Protein AF-A0A438EY78-F1 (afdb_monomer_lite)

Organism: Vitis vinifera (NCBI:txid29760)

Radius of gyration: 18.6 Å; chains: 1; bounding box: 48×37×41 Å

pLDDT: mean 87.92, std 13.99, range [26.34, 98.25]

InterPro domains:
  IPR006076 FAD dependent oxidoreductase [PF01266] (43-116)
  IPR028348 FAD dependent protein [PTHR42842] (5-127)
  IPR036188 FAD/NAD(P)-binding domain superfamily [G3DSA:3.50.50.60] (1-130)
  IPR036188 FAD/NAD(P)-binding domain superfamily [SSF51905] (9-124)

Foldseek 3Di:
DPPPVQDPVNVLVVVVLLVVLPADPVQNVDPDDDRDPVRVVSSVVSVVVVCVVVVDDDDPQKDFQAFDADPNDGFWTWIARNVDPDPPRIDTDGDPDDDDPPDDVPVSVVVRCVVVVHDDDDDDDDDDDD

Secondary structure (DSSP, 8-state):
-------HHHHHHHHHHHHHTT--GGGGT-SS----HHHHHHHHHHHHHHHHHTT----TTEEEEEEEEETTEEEEEEEEETT---TT-EEEEE-S-------TT-HHHHHHHHHTT-------------

Structure (mmCIF, N/CA/C/O backbone):
data_AF-A0A438EY78-F1
#
_entry.id   AF-A0A438EY78-F1
#
loop_
_atom_site.group_PDB
_atom_site.id
_atom_site.type_symbol
_atom_site.label_atom_id
_atom_site.label_alt_id
_atom_site.label_comp_id
_atom_site.label_asym_id
_atom_site.label_entity_id
_atom_site.label_seq_id
_atom_site.pdbx_PDB_ins_code
_atom_site.Cartn_x
_atom_site.Cartn_y
_atom_site.Cartn_z
_atom_site.occupancy
_atom_site.B_iso_or_equiv
_atom_site.auth_seq_id
_atom_site.auth_comp_id
_atom_site.auth_asym_id
_atom_site.auth_atom_id
_atom_site.pdbx_PDB_model_num
ATOM 1 N N . MET A 1 1 ? 5.862 -15.067 6.988 1.00 38.94 1 MET A N 1
ATOM 2 C CA . MET A 1 1 ? 5.686 -15.019 5.512 1.00 38.94 1 MET A CA 1
ATOM 3 C C . MET A 1 1 ? 4.663 -16.055 5.047 1.00 38.94 1 MET A C 1
ATOM 5 O O . MET A 1 1 ? 5.028 -17.219 4.945 1.00 38.94 1 MET A O 1
ATOM 9 N N . LEU A 1 2 ? 3.398 -15.703 4.783 1.00 26.34 2 LEU A N 1
ATOM 10 C CA . LEU A 1 2 ? 2.525 -16.578 3.982 1.00 26.34 2 LEU A CA 1
ATOM 11 C C . LEU A 1 2 ? 3.249 -16.831 2.652 1.00 26.34 2 LEU A C 1
ATOM 13 O O . LEU A 1 2 ? 3.327 -15.945 1.808 1.00 26.34 2 LEU A O 1
ATOM 17 N N . GLN A 1 3 ? 3.858 -18.007 2.492 1.00 31.95 3 GLN A N 1
ATOM 18 C CA . GLN A 1 3 ? 4.271 -18.442 1.170 1.00 31.95 3 GLN A CA 1
ATOM 19 C C . GLN A 1 3 ? 3.007 -18.991 0.546 1.00 31.95 3 GLN A C 1
ATOM 21 O O . GLN A 1 3 ? 2.672 -20.162 0.698 1.00 31.95 3 GLN A O 1
ATOM 26 N N . VAL A 1 4 ? 2.281 -18.108 -0.130 1.00 40.78 4 VAL A N 1
ATOM 27 C CA . VAL A 1 4 ? 1.471 -18.558 -1.249 1.00 40.78 4 VAL A CA 1
ATOM 28 C C . VAL A 1 4 ? 2.474 -19.231 -2.181 1.00 40.78 4 VAL A C 1
ATOM 30 O O . VAL A 1 4 ? 3.362 -18.557 -2.702 1.00 40.78 4 VAL A O 1
ATOM 33 N N . GLN A 1 5 ? 2.403 -20.556 -2.334 1.00 41.88 5 GLN A N 1
ATOM 34 C CA . GLN A 1 5 ? 3.057 -21.211 -3.461 1.00 41.88 5 GLN A CA 1
ATOM 35 C C . GLN A 1 5 ? 2.410 -20.621 -4.715 1.00 41.88 5 GLN A C 1
ATOM 37 O O . GLN A 1 5 ? 1.314 -21.009 -5.124 1.00 41.88 5 GLN A O 1
ATOM 42 N N . THR A 1 6 ? 3.021 -19.578 -5.266 1.00 51.06 6 THR A N 1
ATOM 43 C CA . THR A 1 6 ? 2.529 -18.933 -6.471 1.00 51.06 6 THR A CA 1
ATOM 44 C C . THR A 1 6 ? 2.738 -19.915 -7.606 1.00 51.06 6 THR A C 1
ATOM 46 O O . THR A 1 6 ? 3.867 -20.248 -7.959 1.00 51.06 6 THR A O 1
ATOM 49 N N . GLN A 1 7 ? 1.633 -20.415 -8.158 1.00 61.66 7 GLN A N 1
ATOM 50 C CA . GLN A 1 7 ? 1.673 -21.260 -9.345 1.00 61.66 7 GLN A CA 1
ATOM 51 C C . GLN A 1 7 ? 2.470 -20.550 -10.450 1.00 61.66 7 GLN A C 1
ATOM 53 O O . GLN A 1 7 ? 2.353 -19.333 -10.612 1.00 61.66 7 GLN A O 1
ATOM 58 N N . ALA A 1 8 ? 3.284 -21.296 -11.201 1.00 64.31 8 ALA A N 1
ATOM 59 C CA . ALA A 1 8 ? 4.244 -20.732 -12.155 1.00 64.31 8 ALA A CA 1
ATOM 60 C C . ALA A 1 8 ? 3.605 -19.770 -13.178 1.00 64.31 8 ALA A C 1
ATOM 62 O O . ALA A 1 8 ? 4.208 -18.758 -13.529 1.00 64.31 8 ALA A O 1
ATOM 63 N N . TRP A 1 9 ? 2.357 -20.022 -13.584 1.00 64.88 9 TRP A N 1
ATOM 64 C CA . TRP A 1 9 ? 1.620 -19.136 -14.488 1.00 64.88 9 TRP A CA 1
ATOM 65 C C . TRP A 1 9 ? 1.301 -17.774 -13.860 1.00 64.88 9 TRP A C 1
ATOM 67 O O . TRP A 1 9 ? 1.427 -16.757 -14.531 1.00 64.88 9 TRP A O 1
ATOM 77 N N . LYS A 1 10 ? 0.994 -17.713 -12.555 1.00 77.25 10 LYS A N 1
ATOM 78 C CA . LYS A 1 10 ? 0.771 -16.440 -11.847 1.00 77.25 10 LYS A CA 1
ATOM 79 C C . LYS A 1 10 ? 2.033 -15.584 -11.859 1.00 77.25 10 LYS A C 1
ATOM 81 O O . LYS A 1 10 ? 1.955 -14.374 -12.028 1.00 77.25 10 LYS A O 1
ATOM 86 N N . LYS A 1 11 ? 3.203 -16.214 -11.712 1.00 80.81 11 LYS A N 1
ATOM 87 C CA . LYS A 1 11 ? 4.495 -15.522 -11.795 1.00 80.81 11 LYS A CA 1
ATOM 88 C C . LYS A 1 11 ? 4.732 -14.963 -13.201 1.00 80.81 11 LYS A C 1
ATOM 90 O O . LYS A 1 11 ? 5.140 -13.815 -13.327 1.00 80.81 11 LYS A O 1
ATOM 95 N N . TYR A 1 12 ? 4.454 -15.753 -14.236 1.00 87.19 12 TYR A N 1
ATOM 96 C CA . TYR A 1 12 ? 4.625 -15.321 -15.621 1.00 87.19 12 TYR A CA 1
ATOM 97 C C . TYR A 1 12 ? 3.709 -14.146 -15.989 1.00 87.19 12 TYR A C 1
ATOM 99 O O . TYR A 1 12 ? 4.177 -13.176 -16.582 1.00 87.19 12 TYR A O 1
ATOM 107 N N . GLU A 1 13 ? 2.444 -14.178 -15.562 1.00 89.94 13 GLU A N 1
ATOM 108 C CA . GLU A 1 13 ? 1.514 -13.064 -15.781 1.00 89.94 13 GLU A CA 1
ATOM 109 C C . GLU A 1 13 ? 1.980 -11.784 -15.080 1.00 89.94 13 GLU A C 1
ATOM 111 O O . GLU A 1 13 ? 2.020 -10.731 -15.710 1.00 89.94 13 GLU A O 1
ATOM 116 N N . VAL A 1 14 ? 2.462 -11.874 -13.834 1.00 91.44 14 VAL A N 1
ATOM 117 C CA . VAL A 1 14 ? 3.067 -10.720 -13.143 1.00 91.44 14 VAL A CA 1
ATOM 118 C C . VAL A 1 14 ? 4.243 -10.156 -13.941 1.00 91.44 14 VAL A C 1
ATOM 120 O O . VAL A 1 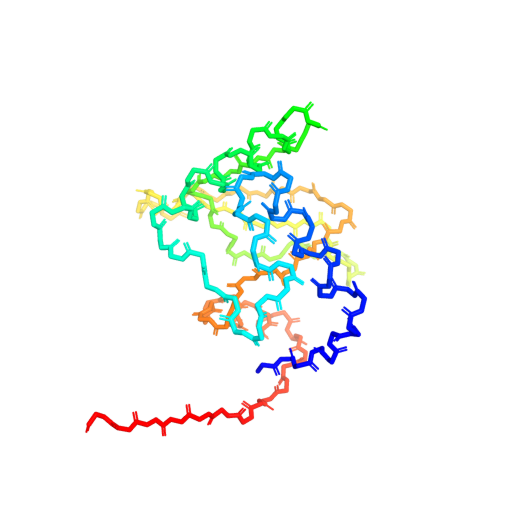14 ? 4.348 -8.945 -14.116 1.00 91.44 14 VAL A O 1
ATOM 123 N N . MET A 1 15 ? 5.123 -11.014 -14.460 1.00 91.62 15 MET A N 1
ATOM 124 C CA . MET A 1 15 ? 6.290 -10.571 -15.226 1.00 91.62 15 MET A CA 1
ATOM 125 C C . MET A 1 15 ? 5.893 -9.909 -16.549 1.00 91.62 15 MET A C 1
ATOM 127 O O . MET A 1 15 ? 6.467 -8.881 -16.900 1.00 91.62 15 MET A O 1
ATOM 131 N N . LYS A 1 16 ? 4.870 -10.422 -17.243 1.00 94.19 16 LYS A N 1
ATOM 132 C CA . LYS A 1 16 ? 4.284 -9.754 -18.413 1.00 94.19 16 LYS A CA 1
ATOM 133 C C . LYS A 1 16 ? 3.718 -8.384 -18.068 1.00 94.19 16 LYS A C 1
ATOM 135 O O . LYS A 1 16 ? 3.949 -7.436 -18.813 1.00 94.19 16 LYS A O 1
ATOM 140 N N . THR A 1 17 ? 3.014 -8.259 -16.942 1.00 94.44 17 THR A N 1
ATOM 141 C CA . THR A 1 17 ? 2.507 -6.960 -16.487 1.00 94.44 17 THR A CA 1
ATOM 142 C C . THR A 1 17 ? 3.661 -5.991 -16.230 1.00 94.44 17 THR A C 1
ATOM 144 O O . THR A 1 17 ? 3.609 -4.851 -16.676 1.00 94.44 17 THR A O 1
ATOM 147 N N . LEU A 1 18 ? 4.747 -6.435 -15.588 1.00 94.44 18 LEU A N 1
ATOM 148 C CA . LEU A 1 18 ? 5.931 -5.592 -15.395 1.00 94.44 18 LEU A CA 1
ATOM 149 C C . LEU A 1 18 ? 6.524 -5.125 -16.735 1.00 94.44 18 LEU A C 1
ATOM 151 O O . LEU A 1 18 ? 6.848 -3.947 -16.869 1.00 94.44 18 LEU A O 1
ATOM 155 N N . VAL A 1 19 ? 6.630 -6.012 -17.732 1.00 94.69 19 VAL A N 1
ATOM 156 C CA . VAL A 1 19 ? 7.101 -5.651 -19.084 1.00 94.69 19 VAL A CA 1
ATOM 157 C C . VAL A 1 19 ? 6.180 -4.623 -19.733 1.00 94.69 19 VAL A C 1
ATOM 159 O O . VAL A 1 19 ? 6.661 -3.604 -20.221 1.00 94.69 19 VAL A O 1
ATOM 162 N N . HIS A 1 20 ? 4.863 -4.830 -19.660 1.00 95.31 20 HIS A N 1
ATOM 163 C CA . HIS A 1 20 ? 3.868 -3.898 -20.195 1.00 95.31 20 HIS A CA 1
ATOM 164 C C . HIS A 1 20 ? 4.042 -2.466 -19.657 1.00 95.31 20 HIS A C 1
ATOM 166 O O . HIS A 1 20 ? 3.846 -1.507 -20.397 1.00 95.31 20 HIS A O 1
ATOM 172 N N . PHE A 1 21 ? 4.471 -2.312 -18.400 1.00 95.88 21 PHE A N 1
ATOM 173 C CA . PHE A 1 21 ? 4.703 -1.005 -17.774 1.00 95.88 21 PHE A CA 1
ATOM 174 C C . PHE A 1 21 ? 6.157 -0.506 -17.828 1.00 95.88 21 PHE A C 1
ATOM 176 O O . PHE A 1 21 ? 6.463 0.533 -17.234 1.00 95.88 21 PHE A O 1
ATOM 183 N N . GLY A 1 22 ? 7.045 -1.184 -18.562 1.00 91.56 22 GLY A N 1
ATOM 184 C CA . GLY A 1 22 ? 8.392 -0.688 -18.875 1.00 91.56 22 GLY A CA 1
ATOM 185 C C . GLY A 1 22 ? 9.558 -1.507 -18.318 1.00 91.56 22 GLY A C 1
ATOM 186 O O . GLY A 1 22 ? 10.694 -1.031 -18.343 1.00 91.56 22 GLY A O 1
ATOM 187 N N . ALA A 1 23 ? 9.324 -2.721 -17.812 1.00 94.06 23 ALA A N 1
ATOM 188 C CA . ALA A 1 23 ? 10.415 -3.657 -17.543 1.00 94.06 23 ALA A CA 1
ATOM 189 C C . ALA A 1 23 ? 10.982 -4.225 -18.862 1.00 94.06 23 ALA A C 1
ATOM 191 O O . ALA A 1 23 ? 10.248 -4.359 -19.840 1.00 94.06 23 ALA A O 1
ATOM 192 N N . PRO A 1 24 ? 12.276 -4.589 -18.916 1.00 92.31 24 PRO A N 1
ATOM 193 C CA . PRO A 1 24 ? 12.867 -5.190 -20.111 1.00 92.31 24 PRO A CA 1
ATOM 194 C C . PRO A 1 24 ? 12.271 -6.576 -20.383 1.00 92.31 24 PRO A C 1
ATO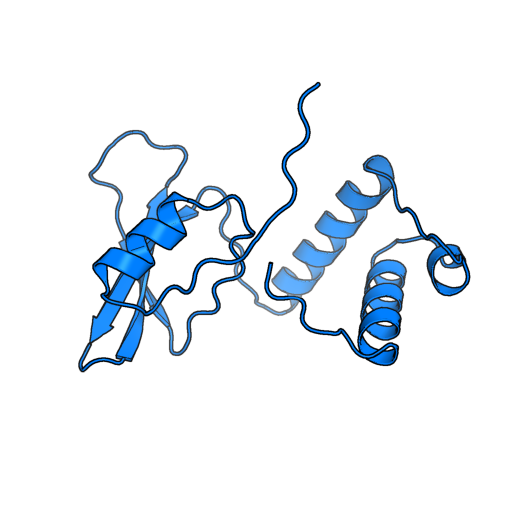M 196 O O . PRO A 1 24 ? 12.113 -7.367 -19.458 1.00 92.31 24 PRO A O 1
ATOM 199 N N . GLU A 1 25 ? 12.040 -6.924 -21.648 1.00 93.19 25 GLU A N 1
ATOM 200 C CA . GLU A 1 25 ? 11.520 -8.250 -22.025 1.00 93.19 25 GLU A CA 1
ATOM 201 C C . GLU A 1 25 ? 12.405 -9.414 -21.560 1.00 93.19 25 GLU A C 1
ATOM 203 O O . GLU A 1 25 ? 11.898 -10.507 -21.307 1.00 93.19 25 GLU A O 1
ATOM 208 N N . SER A 1 26 ? 13.711 -9.173 -21.373 1.00 91.69 26 SER A N 1
ATOM 209 C CA . SER A 1 26 ? 14.662 -10.185 -20.898 1.00 91.69 26 SER A CA 1
ATOM 210 C C . SER A 1 26 ? 14.235 -10.829 -19.578 1.00 91.69 26 SER A C 1
ATOM 212 O O . SER A 1 26 ? 14.525 -12.004 -19.355 1.00 91.69 26 SER A O 1
ATOM 214 N N . ILE A 1 27 ? 13.465 -10.121 -18.733 1.00 91.56 27 ILE A N 1
ATOM 215 C CA . ILE A 1 27 ? 13.012 -10.694 -17.463 1.00 91.56 27 ILE A CA 1
ATOM 216 C C . ILE A 1 27 ? 12.167 -11.949 -17.684 1.00 91.56 27 ILE A C 1
ATOM 218 O O . ILE A 1 27 ? 12.203 -12.821 -16.831 1.00 91.56 27 ILE A O 1
ATOM 222 N N . LEU A 1 28 ? 11.447 -12.074 -18.808 1.00 91.06 28 LEU A N 1
ATOM 223 C CA . LEU A 1 28 ? 10.557 -13.206 -19.103 1.00 91.06 28 LEU A CA 1
ATOM 224 C C . LEU A 1 28 ? 11.299 -14.530 -19.319 1.00 91.06 28 LEU A C 1
ATOM 226 O O . LEU A 1 28 ? 10.687 -15.588 -19.175 1.00 91.06 28 LEU A O 1
ATOM 230 N N . VAL A 1 29 ? 12.586 -14.472 -19.667 1.00 88.62 29 VAL A N 1
ATOM 231 C CA . VAL A 1 29 ? 13.412 -15.645 -19.994 1.00 88.62 29 VAL A CA 1
ATOM 232 C C . VAL A 1 29 ? 14.572 -15.849 -19.018 1.00 88.62 29 VAL A C 1
ATOM 234 O O . VAL A 1 29 ? 15.077 -16.965 -18.899 1.00 88.62 29 VAL A O 1
ATOM 237 N N . ASP A 1 30 ? 14.972 -14.809 -18.282 1.00 83.94 30 ASP A N 1
ATOM 238 C CA . ASP A 1 30 ? 16.054 -14.892 -17.304 1.00 83.94 30 ASP A CA 1
ATOM 239 C C . ASP A 1 30 ? 15.703 -15.838 -16.144 1.00 83.94 30 ASP A C 1
ATOM 241 O O . ASP A 1 30 ? 14.667 -15.715 -15.489 1.00 83.94 30 ASP A O 1
ATOM 245 N N . GLY A 1 31 ? 16.620 -16.752 -15.805 1.00 75.81 31 GLY A N 1
ATOM 246 C CA . GLY A 1 31 ? 16.447 -17.664 -14.664 1.00 75.81 31 GLY A CA 1
ATOM 247 C C . GLY A 1 31 ? 16.456 -16.959 -13.297 1.00 75.81 31 GLY A C 1
ATOM 248 O O . GLY A 1 31 ? 15.934 -17.492 -12.316 1.00 75.81 31 GLY A O 1
ATOM 249 N N . LYS A 1 32 ? 17.036 -15.752 -13.228 1.00 79.06 32 LYS A N 1
ATOM 250 C CA . LYS A 1 32 ? 17.092 -14.877 -12.043 1.00 79.06 32 LYS A CA 1
ATOM 251 C C . LYS A 1 32 ? 16.880 -13.413 -12.465 1.00 79.06 32 LYS A C 1
ATOM 253 O O . LYS A 1 32 ? 17.839 -12.638 -12.482 1.00 79.06 32 LYS A O 1
ATOM 258 N N . PRO A 1 33 ? 15.650 -13.035 -12.848 1.00 81.44 33 PRO A N 1
ATOM 259 C CA . PRO A 1 33 ? 15.380 -11.705 -13.370 1.00 81.44 33 PRO A CA 1
ATOM 260 C C . PRO A 1 33 ? 15.578 -10.658 -12.271 1.00 81.44 3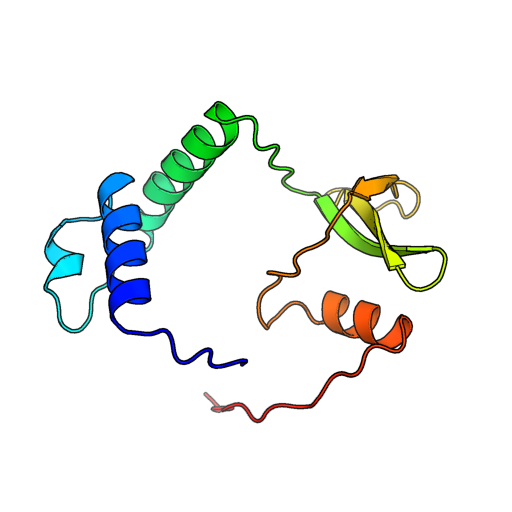3 PRO A C 1
ATOM 262 O O . PRO A 1 33 ? 15.129 -10.839 -11.137 1.00 81.44 33 PRO A O 1
ATOM 265 N N . HIS A 1 34 ? 16.230 -9.550 -12.613 1.00 85.38 34 HIS A N 1
ATOM 266 C CA . HIS A 1 34 ? 16.421 -8.407 -11.726 1.00 85.38 34 HIS A CA 1
ATOM 267 C C . HIS A 1 34 ? 16.099 -7.119 -12.487 1.00 85.38 34 HIS A C 1
ATOM 269 O O . HIS A 1 34 ? 16.521 -6.937 -13.625 1.00 85.38 34 HIS A O 1
ATOM 275 N N . LEU A 1 35 ? 15.319 -6.230 -11.867 1.00 85.00 35 LEU A N 1
ATOM 276 C CA . LEU A 1 35 ? 14.910 -4.976 -12.503 1.00 85.00 35 LEU A CA 1
ATOM 277 C C . LEU A 1 35 ? 15.886 -3.829 -12.200 1.00 85.00 35 LEU A C 1
ATOM 279 O O . LEU A 1 35 ? 16.152 -3.002 -13.068 1.00 85.00 35 LEU A O 1
ATOM 283 N N . GLY A 1 36 ? 16.430 -3.801 -10.978 1.00 84.12 36 GLY A N 1
ATOM 284 C CA . GLY A 1 36 ? 17.179 -2.660 -10.449 1.00 84.12 36 GLY A CA 1
ATOM 285 C C . GLY A 1 36 ? 16.269 -1.483 -10.070 1.00 84.12 36 GLY A C 1
ATOM 286 O O . GLY A 1 36 ? 15.181 -1.305 -10.623 1.00 84.12 36 GLY A O 1
ATOM 287 N N . THR A 1 37 ? 16.706 -0.672 -9.105 1.00 86.00 37 THR A N 1
ATOM 288 C CA . THR A 1 37 ? 15.922 0.460 -8.576 1.00 86.00 37 THR A CA 1
ATOM 289 C C . THR A 1 37 ? 15.622 1.510 -9.648 1.00 86.00 37 THR A C 1
ATOM 291 O O . THR A 1 37 ? 14.498 2.006 -9.720 1.00 86.00 37 THR A O 1
ATOM 294 N N . ASP A 1 38 ? 16.584 1.782 -10.533 1.00 88.69 38 ASP A N 1
ATOM 295 C CA . ASP A 1 38 ? 16.478 2.815 -11.573 1.00 88.69 38 ASP A CA 1
ATOM 296 C C . ASP A 1 38 ? 15.321 2.568 -12.543 1.00 88.69 38 ASP A C 1
ATOM 298 O O . ASP A 1 38 ? 14.683 3.509 -13.010 1.00 88.69 38 ASP A O 1
ATOM 302 N N . ARG A 1 39 ? 15.018 1.295 -12.821 1.00 88.19 39 ARG A N 1
ATOM 303 C CA . ARG A 1 39 ? 13.901 0.889 -13.685 1.00 88.19 39 ARG A CA 1
ATOM 304 C C . ARG A 1 39 ? 12.603 0.694 -12.911 1.00 88.19 39 ARG A C 1
ATOM 306 O O . ARG A 1 39 ? 11.527 0.890 -13.470 1.00 88.19 39 ARG A O 1
ATOM 313 N N . LEU A 1 40 ? 12.683 0.344 -11.628 1.00 92.06 40 LEU A N 1
ATOM 314 C CA . LEU A 1 40 ? 11.504 0.153 -10.787 1.00 92.06 40 LEU A CA 1
ATOM 315 C C . LEU A 1 40 ? 10.732 1.462 -10.580 1.00 92.06 40 LEU A C 1
ATOM 317 O O . LEU A 1 40 ? 9.510 1.474 -10.691 1.00 92.06 40 LEU A O 1
ATOM 321 N N . ILE A 1 41 ? 11.428 2.570 -10.321 1.00 94.00 41 ILE A N 1
ATOM 322 C CA . ILE A 1 41 ? 10.792 3.876 -10.083 1.00 94.00 41 ILE A CA 1
ATOM 323 C C . ILE A 1 41 ? 9.896 4.323 -11.258 1.00 94.00 41 ILE A C 1
ATOM 325 O O . ILE A 1 41 ? 8.719 4.604 -11.015 1.00 94.00 41 ILE A O 1
ATOM 329 N N . PRO A 1 42 ? 10.383 4.421 -12.513 1.00 94.31 42 PRO A N 1
ATOM 330 C CA . PRO A 1 42 ? 9.543 4.826 -13.640 1.00 94.31 42 PRO A CA 1
ATOM 331 C C . PRO A 1 42 ? 8.428 3.815 -13.928 1.00 94.31 42 PRO A C 1
ATOM 333 O O . PRO A 1 42 ? 7.299 4.228 -14.181 1.00 94.31 42 PRO A O 1
ATOM 336 N N . LEU A 1 43 ? 8.696 2.513 -13.794 1.00 95.25 43 LEU A N 1
ATOM 337 C CA . LEU A 1 43 ? 7.678 1.473 -13.945 1.00 95.25 43 LEU A CA 1
ATOM 338 C C . LEU A 1 43 ? 6.514 1.668 -12.962 1.00 95.25 43 LEU A C 1
ATOM 340 O O . LEU A 1 43 ? 5.352 1.644 -13.365 1.00 95.25 43 LEU A O 1
ATOM 344 N N . LEU A 1 44 ? 6.800 1.919 -11.681 1.00 95.06 44 LEU A N 1
ATOM 345 C CA . LEU A 1 44 ? 5.761 2.145 -10.670 1.00 95.06 44 LEU A CA 1
ATOM 346 C C . LEU A 1 44 ? 4.968 3.434 -10.927 1.00 95.06 44 LEU A C 1
ATOM 348 O O . LEU A 1 44 ? 3.772 3.487 -10.639 1.00 95.06 44 LEU A O 1
ATOM 352 N N . ARG A 1 45 ? 5.59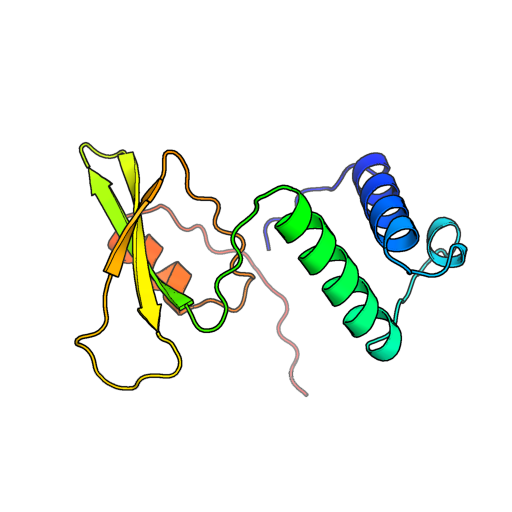9 4.467 -11.502 1.00 95.88 45 ARG A N 1
ATOM 353 C CA . ARG A 1 45 ? 4.887 5.684 -11.930 1.00 95.88 45 ARG A CA 1
ATOM 354 C C . ARG A 1 45 ? 3.886 5.381 -13.044 1.00 95.88 45 ARG A C 1
ATOM 356 O O . ARG A 1 45 ? 2.760 5.862 -12.952 1.00 95.88 45 ARG A O 1
ATOM 363 N N . ASN A 1 46 ? 4.264 4.560 -14.024 1.00 96.69 46 ASN A N 1
ATOM 364 C CA . ASN A 1 46 ? 3.377 4.151 -15.117 1.00 96.69 46 ASN A CA 1
ATOM 365 C C . ASN A 1 46 ? 2.187 3.333 -14.595 1.00 96.69 46 ASN A C 1
ATOM 367 O O . ASN A 1 46 ? 1.044 3.615 -14.947 1.00 96.69 46 ASN A O 1
ATOM 371 N N . PHE A 1 47 ? 2.440 2.378 -13.692 1.00 96.50 47 PHE A N 1
ATOM 372 C CA . PHE A 1 47 ? 1.382 1.625 -13.009 1.00 96.50 47 PHE A CA 1
ATOM 373 C C . PHE A 1 47 ? 0.392 2.547 -12.302 1.00 96.50 47 PHE A C 1
ATOM 375 O O . PHE A 1 47 ? -0.816 2.410 -12.473 1.00 96.50 47 PHE A O 1
ATOM 382 N N . ARG A 1 48 ? 0.906 3.500 -11.517 1.00 97.31 48 ARG A N 1
ATOM 383 C CA . ARG A 1 48 ? 0.073 4.454 -10.785 1.00 97.31 48 ARG A CA 1
ATOM 384 C C . ARG A 1 48 ? -0.816 5.258 -11.732 1.00 97.31 48 ARG A C 1
ATOM 386 O O . ARG A 1 48 ? -2.018 5.306 -11.517 1.00 97.31 48 ARG A O 1
ATOM 393 N N . GLN A 1 49 ? -0.237 5.837 -12.783 1.00 97.50 49 GLN A N 1
ATOM 394 C CA . GLN A 1 49 ? -0.983 6.620 -13.775 1.00 97.50 49 GLN A CA 1
ATOM 395 C C . GLN A 1 49 ? -2.064 5.787 -14.467 1.00 97.50 49 GLN A C 1
ATOM 397 O O . GLN A 1 49 ? -3.173 6.268 -14.687 1.00 97.50 49 GLN A O 1
ATOM 402 N N . HIS A 1 50 ? -1.763 4.526 -14.780 1.00 97.69 50 HIS A N 1
ATOM 403 C CA . HIS A 1 50 ? -2.738 3.621 -15.368 1.00 97.69 50 HIS A CA 1
ATOM 404 C C . HIS A 1 50 ? -3.898 3.327 -14.410 1.00 97.69 50 HIS A C 1
ATOM 406 O O . HIS A 1 50 ? -5.053 3.469 -14.801 1.00 97.69 50 HIS A O 1
ATOM 412 N N . LEU A 1 51 ? -3.616 2.993 -13.148 1.00 97.62 51 LEU A N 1
ATOM 413 C CA . LEU A 1 51 ? -4.657 2.769 -12.141 1.00 97.62 51 LEU A CA 1
ATOM 414 C C . LEU A 1 51 ? -5.515 4.025 -11.925 1.00 97.62 51 LEU A C 1
ATOM 416 O O . LEU A 1 51 ? -6.740 3.930 -11.914 1.00 97.62 51 LEU A O 1
ATOM 420 N N . GLU A 1 52 ? -4.894 5.202 -11.836 1.00 98.12 52 GLU A N 1
ATOM 421 C CA . GLU A 1 52 ? -5.598 6.489 -11.741 1.00 98.12 52 GLU A CA 1
ATOM 422 C C . GLU A 1 52 ? -6.509 6.725 -12.959 1.00 98.12 52 GLU A C 1
ATOM 424 O O . GLU A 1 52 ? -7.655 7.141 -12.795 1.00 98.12 52 GLU A O 1
ATOM 429 N N . SER A 1 53 ? -6.062 6.379 -14.174 1.00 98.06 53 SER A N 1
ATOM 430 C CA . SER A 1 53 ? -6.884 6.479 -15.394 1.00 98.06 53 SER A CA 1
ATOM 431 C C . SER A 1 53 ? -8.094 5.536 -15.410 1.00 98.06 53 SER A C 1
ATOM 433 O O . SER A 1 53 ? -9.080 5.815 -16.088 1.00 98.06 53 SER A O 1
ATOM 435 N N . LEU A 1 54 ? -8.040 4.448 -14.636 1.00 98.25 54 LEU A N 1
ATOM 436 C CA . LEU A 1 54 ? -9.148 3.512 -14.429 1.00 98.25 54 LEU A CA 1
ATOM 437 C C . LEU A 1 54 ? -10.074 3.930 -13.272 1.00 98.25 54 LEU A C 1
ATOM 439 O O . LEU A 1 54 ? -10.992 3.190 -12.926 1.00 98.25 54 LEU A O 1
ATOM 443 N N . GLY A 1 55 ? -9.843 5.097 -12.660 1.00 98.19 55 GLY A N 1
ATOM 444 C CA . GLY A 1 55 ? -10.640 5.609 -11.544 1.00 98.19 55 GLY A CA 1
ATOM 445 C C . GLY A 1 55 ? -10.192 5.118 -10.165 1.00 98.19 55 GLY A C 1
ATOM 446 O O . GLY A 1 55 ? -10.887 5.356 -9.177 1.00 98.19 55 GLY A O 1
ATOM 447 N N . VAL A 1 56 ? -9.036 4.453 -10.057 1.00 98.19 56 VAL A N 1
ATOM 448 C CA . VAL A 1 56 ? -8.483 4.062 -8.755 1.00 98.19 56 VAL A CA 1
ATOM 449 C C . VAL A 1 56 ? -7.953 5.298 -8.033 1.00 98.19 56 VAL A C 1
ATOM 451 O O . VAL A 1 56 ? -7.116 6.034 -8.552 1.00 98.19 56 VAL A O 1
ATOM 454 N N . THR A 1 57 ? -8.400 5.498 -6.795 1.00 97.62 57 THR A N 1
ATOM 455 C CA . THR A 1 57 ? -7.887 6.565 -5.930 1.00 97.62 57 THR A CA 1
ATOM 456 C C . THR A 1 57 ? -6.690 6.061 -5.127 1.00 97.62 57 THR A C 1
ATOM 458 O O . THR A 1 57 ? -6.800 5.078 -4.397 1.00 97.62 57 THR A O 1
ATOM 461 N N . ILE A 1 58 ? -5.552 6.754 -5.220 1.00 97.12 58 ILE A N 1
ATOM 462 C CA . ILE A 1 58 ? -4.328 6.427 -4.475 1.00 97.12 58 ILE A CA 1
ATOM 463 C C . ILE A 1 58 ? -4.005 7.581 -3.522 1.00 97.12 58 ILE A C 1
ATOM 465 O O . ILE A 1 58 ? -3.778 8.710 -3.955 1.00 97.12 58 ILE A O 1
ATOM 469 N N . ARG A 1 59 ? -3.980 7.303 -2.212 1.00 95.56 59 ARG A N 1
ATOM 470 C CA . ARG A 1 59 ? -3.734 8.306 -1.162 1.00 95.56 59 ARG A CA 1
ATOM 471 C C . ARG A 1 59 ? -2.378 8.069 -0.498 1.00 95.56 59 ARG A C 1
ATOM 473 O O . ARG A 1 59 ? -2.233 7.188 0.342 1.00 95.56 59 ARG A O 1
ATOM 480 N N . PHE A 1 60 ? -1.371 8.849 -0.890 1.00 95.81 60 PHE A N 1
ATOM 481 C CA . PHE A 1 60 ? -0.074 8.864 -0.205 1.00 95.81 60 PHE A CA 1
ATOM 482 C C . PHE A 1 60 ? -0.137 9.695 1.075 1.00 95.81 60 PHE A C 1
ATOM 484 O O . PHE A 1 60 ? -0.933 10.625 1.178 1.00 95.81 60 PHE A O 1
ATOM 491 N N . GLY A 1 61 ? 0.734 9.380 2.037 1.00 93.75 61 GLY A N 1
ATOM 492 C CA . GLY A 1 61 ? 0.737 10.057 3.335 1.00 93.75 61 GLY A CA 1
ATOM 493 C C . GLY A 1 61 ? -0.531 9.794 4.148 1.00 93.75 61 GLY A C 1
ATOM 494 O O . GLY A 1 61 ? -0.851 10.560 5.039 1.00 93.75 61 GLY A O 1
ATOM 495 N N . THR A 1 62 ? -1.285 8.747 3.815 1.00 95.25 62 THR A N 1
ATOM 496 C CA . THR A 1 62 ? -2.479 8.319 4.544 1.00 95.25 62 THR A CA 1
ATOM 497 C C . THR A 1 62 ? -2.169 6.977 5.180 1.00 95.25 62 THR A C 1
ATOM 499 O O . THR A 1 62 ? -1.948 5.994 4.469 1.00 95.25 62 THR A O 1
ATOM 502 N N . LYS A 1 63 ? -2.114 6.939 6.507 1.00 94.31 63 LYS A N 1
ATOM 503 C CA . LYS A 1 63 ? -1.882 5.711 7.264 1.00 94.31 63 LYS A CA 1
ATOM 504 C C . LYS A 1 63 ? -3.230 5.159 7.718 1.00 94.31 63 LYS A C 1
ATOM 506 O O . LYS A 1 63 ? -4.090 5.934 8.111 1.00 94.31 63 LYS A O 1
ATOM 511 N N . VAL A 1 64 ? -3.411 3.844 7.645 1.00 95.88 64 VAL A N 1
ATOM 512 C CA . VAL A 1 64 ? -4.541 3.169 8.300 1.00 95.88 64 VAL A CA 1
ATOM 513 C C . VAL A 1 64 ? -4.174 2.975 9.765 1.00 95.88 64 VAL A C 1
ATOM 515 O O . VAL A 1 64 ? -3.143 2.367 10.052 1.00 95.88 64 VAL A O 1
ATOM 518 N N . ASP A 1 65 ? -4.988 3.522 10.658 1.00 94.44 65 ASP A N 1
ATOM 519 C CA . ASP A 1 65 ? -4.817 3.418 12.108 1.00 94.44 65 ASP A CA 1
ATOM 520 C C . ASP A 1 65 ? -5.683 2.318 12.706 1.00 94.44 65 ASP A C 1
ATOM 522 O O . ASP A 1 65 ? -5.235 1.634 13.623 1.00 94.44 65 ASP A O 1
ATOM 526 N N . ASP A 1 66 ? -6.900 2.145 12.180 1.00 96.50 66 ASP A N 1
ATOM 527 C CA . ASP A 1 66 ? -7.835 1.157 12.704 1.00 96.50 66 ASP A CA 1
ATOM 528 C C . ASP A 1 66 ? -8.812 0.607 11.648 1.00 96.50 66 ASP A C 1
ATOM 530 O O . ASP A 1 66 ? -8.957 1.149 10.546 1.00 96.50 66 ASP A O 1
ATOM 534 N N . LEU A 1 67 ? -9.507 -0.481 11.983 1.00 97.25 67 LEU A N 1
ATOM 535 C CA . LEU A 1 67 ? -10.635 -1.020 11.223 1.00 97.25 67 LEU A CA 1
ATOM 536 C C . LEU A 1 67 ? -11.958 -0.479 11.769 1.00 97.25 67 LEU A C 1
ATOM 538 O O . LEU A 1 67 ? -12.183 -0.434 12.976 1.00 97.25 67 LEU A O 1
ATOM 542 N N . VAL A 1 68 ? -12.887 -0.144 10.871 1.00 97.12 68 VAL A N 1
ATOM 543 C CA . VAL A 1 68 ? -14.275 0.133 11.261 1.00 97.12 68 VAL A CA 1
ATOM 544 C C . VAL A 1 68 ? -15.050 -1.178 11.197 1.00 97.12 68 VAL A C 1
ATOM 546 O O . VAL A 1 68 ? -15.197 -1.751 10.116 1.00 97.12 68 VAL A O 1
ATOM 549 N N . VAL A 1 69 ? -15.536 -1.645 12.348 1.00 95.31 69 VAL A N 1
ATOM 550 C CA . VAL A 1 69 ? -16.253 -2.919 12.485 1.00 95.31 69 VAL A CA 1
ATOM 551 C C . VAL A 1 69 ? -17.673 -2.675 12.992 1.00 95.31 69 VAL A C 1
ATOM 553 O O . VAL A 1 69 ? -17.867 -1.999 14.001 1.00 95.31 69 VAL A O 1
ATOM 556 N N . GLU A 1 70 ? -18.658 -3.244 12.303 1.00 94.94 70 GLU A N 1
ATOM 557 C CA . GLU A 1 70 ? -20.081 -3.204 12.656 1.00 94.94 70 GLU A CA 1
ATOM 558 C C . GLU A 1 70 ? -20.665 -4.612 12.515 1.00 94.94 70 GLU A C 1
ATOM 560 O O . GLU A 1 70 ? -20.411 -5.284 11.518 1.00 94.94 70 GLU A O 1
ATOM 565 N N . ASP A 1 71 ? -21.403 -5.090 13.522 1.00 93.56 71 ASP A N 1
ATOM 566 C CA . ASP A 1 71 ? -22.012 -6.431 13.531 1.00 93.56 71 ASP A CA 1
ATOM 567 C C . ASP A 1 71 ? -21.038 -7.557 13.125 1.00 93.56 71 ASP A C 1
ATOM 569 O O . ASP A 1 71 ? -21.365 -8.434 12.328 1.00 93.56 71 ASP A O 1
ATOM 573 N N . ALA A 1 72 ? -19.810 -7.503 13.657 1.00 89.94 72 ALA A N 1
ATOM 574 C CA . ALA A 1 72 ? -18.697 -8.410 13.346 1.00 89.94 72 ALA A CA 1
ATOM 575 C C . ALA A 1 72 ? -18.200 -8.390 11.881 1.00 89.94 72 ALA A C 1
ATOM 577 O O . ALA A 1 72 ? -17.432 -9.265 11.480 1.00 89.94 72 ALA A O 1
ATOM 578 N N . ASN A 1 73 ? -18.575 -7.380 11.092 1.00 94.19 73 ASN A N 1
ATOM 579 C CA . ASN A 1 73 ? -18.115 -7.176 9.720 1.00 94.19 73 ASN A CA 1
ATOM 580 C C . ASN A 1 73 ? -17.230 -5.931 9.611 1.00 94.19 73 ASN A C 1
ATOM 582 O O . ASN A 1 73 ? -17.538 -4.883 10.176 1.00 94.19 73 ASN A O 1
ATOM 586 N N . VAL A 1 74 ? -16.143 -6.028 8.841 1.00 96.31 74 VAL A N 1
ATOM 587 C CA . VAL A 1 74 ? -15.327 -4.860 8.486 1.00 96.31 74 VAL A CA 1
ATOM 588 C C . VAL A 1 74 ? -16.063 -4.060 7.417 1.00 96.31 74 VAL A C 1
ATOM 590 O O . VAL A 1 74 ? -16.319 -4.570 6.330 1.00 96.31 74 VAL A O 1
ATOM 593 N N . VAL A 1 75 ? -16.369 -2.802 7.722 1.00 97.75 75 VAL A N 1
ATOM 594 C CA . VAL A 1 75 ? -17.134 -1.885 6.856 1.00 97.75 75 VAL A CA 1
ATOM 595 C C . VAL A 1 75 ? -16.327 -0.649 6.453 1.00 97.75 75 VAL A C 1
ATOM 597 O O . VAL A 1 75 ? -16.867 0.319 5.910 1.00 97.75 75 VAL A O 1
ATOM 600 N N . GLY A 1 76 ? -15.032 -0.631 6.771 1.00 98.00 76 GLY A N 1
ATOM 601 C CA . GLY A 1 76 ? -14.173 0.507 6.493 1.00 98.00 76 GLY A CA 1
ATOM 602 C C . GLY A 1 76 ? -12.863 0.517 7.267 1.00 98.00 76 GLY A C 1
ATOM 603 O O . GLY A 1 76 ? -12.492 -0.451 7.931 1.00 98.00 76 GLY A O 1
ATOM 604 N N . VAL A 1 77 ? -12.178 1.654 7.181 1.00 97.81 77 VAL A N 1
ATOM 605 C CA . VAL A 1 77 ? -10.909 1.933 7.861 1.00 97.81 77 VAL A CA 1
ATOM 606 C C . VAL A 1 77 ? -10.932 3.319 8.491 1.00 97.81 77 VAL A C 1
ATOM 608 O O . VAL A 1 77 ? -11.545 4.250 7.965 1.00 97.81 77 VAL A O 1
ATOM 611 N N . GLU A 1 78 ? -10.242 3.454 9.609 1.00 97.00 78 GLU A N 1
ATOM 612 C CA . GLU A 1 78 ? -9.873 4.728 10.202 1.00 97.00 78 GLU A CA 1
ATOM 613 C C . GLU A 1 78 ? -8.462 5.101 9.738 1.00 97.00 78 GLU A C 1
ATOM 615 O O . GLU A 1 78 ? -7.566 4.253 9.706 1.00 97.00 78 GLU A O 1
ATOM 620 N N . VAL A 1 79 ? -8.278 6.346 9.300 1.00 95.88 79 VAL A N 1
ATOM 621 C CA . VAL A 1 79 ? -7.030 6.814 8.694 1.00 95.88 79 VAL A CA 1
ATOM 622 C C . VAL A 1 79 ? -6.599 8.174 9.223 1.00 95.88 79 VAL A C 1
ATOM 624 O O . VAL A 1 79 ? -7.441 9.036 9.455 1.00 95.88 79 VAL A O 1
ATOM 627 N N . SER A 1 80 ? -5.290 8.405 9.277 1.00 94.25 80 SER A N 1
ATOM 628 C CA . SER A 1 80 ? -4.678 9.702 9.590 1.00 94.25 80 SER A CA 1
ATOM 629 C C . SER A 1 80 ? -3.695 10.159 8.513 1.00 94.25 80 SER A C 1
ATOM 631 O O . SER A 1 80 ? -3.187 9.362 7.712 1.00 94.25 80 SER A O 1
ATOM 633 N N . ASP A 1 81 ? -3.413 11.465 8.481 1.00 92.75 81 ASP A N 1
ATOM 634 C CA . ASP A 1 81 ? -2.312 12.002 7.679 1.00 92.75 81 ASP A CA 1
ATOM 635 C C . ASP A 1 81 ? -0.971 11.731 8.373 1.00 92.75 81 ASP A C 1
ATOM 637 O O . ASP A 1 81 ? -0.658 12.303 9.414 1.00 92.75 81 ASP A O 1
ATOM 641 N N . SER A 1 82 ? -0.132 10.892 7.765 1.00 88.81 82 SER A N 1
ATOM 642 C CA . SER A 1 82 ? 1.160 10.497 8.332 1.00 88.81 82 SER A CA 1
ATOM 643 C C . SER A 1 82 ? 2.196 11.626 8.357 1.00 88.81 82 SER A C 1
ATOM 645 O O . SER A 1 82 ? 3.301 11.438 8.867 1.00 88.81 82 SER A O 1
ATOM 647 N N . ARG A 1 83 ? 1.908 12.764 7.719 1.00 87.56 83 ARG A N 1
ATOM 648 C CA . ARG A 1 83 ? 2.783 13.946 7.686 1.00 87.56 83 ARG A CA 1
ATOM 649 C C . ARG A 1 83 ? 2.466 14.909 8.824 1.00 87.56 83 ARG A C 1
ATOM 651 O O . ARG A 1 83 ? 3.295 15.764 9.134 1.00 87.56 83 ARG A O 1
ATOM 658 N N . GLU A 1 84 ? 1.300 14.773 9.444 1.00 82.94 84 GLU A N 1
ATOM 659 C CA . GLU A 1 84 ? 0.876 15.595 10.567 1.00 82.94 84 GLU A CA 1
ATOM 660 C C . GLU A 1 84 ? 1.163 14.886 11.893 1.00 82.94 84 GLU A C 1
ATOM 662 O O . GLU A 1 84 ? 1.029 13.674 12.024 1.00 82.94 84 GLU A O 1
ATOM 667 N N . LYS A 1 85 ? 1.600 15.652 12.897 1.00 67.12 85 LYS A N 1
ATOM 668 C CA . LYS A 1 85 ? 1.897 15.127 14.243 1.00 67.12 85 LYS A CA 1
ATOM 669 C C . LYS A 1 85 ? 0.744 15.312 15.230 1.00 67.12 85 LYS A C 1
ATOM 671 O O . LYS A 1 85 ? 0.898 15.001 16.406 1.00 67.12 85 LYS A O 1
ATOM 676 N N . SER A 1 86 ? -0.371 15.882 14.785 1.00 69.50 86 SER A N 1
ATOM 677 C CA . SER A 1 86 ? -1.514 16.159 15.645 1.00 69.50 86 SER A CA 1
ATOM 678 C C . SER A 1 86 ? -2.447 14.955 15.685 1.00 69.50 86 SER A C 1
ATOM 680 O O . SER A 1 86 ? -2.957 14.528 14.657 1.00 69.50 86 SER A O 1
ATOM 682 N N . GLU A 1 87 ? -2.738 14.470 16.891 1.00 60.22 87 GLU A N 1
ATOM 683 C CA . GLU A 1 87 ? -3.610 13.310 17.157 1.00 60.22 87 GLU A CA 1
ATOM 684 C C . GLU A 1 87 ? -5.092 13.516 16.772 1.00 60.22 87 GLU A C 1
ATOM 686 O O . GLU A 1 87 ? -5.920 12.641 16.983 1.00 60.22 87 GLU A O 1
ATOM 691 N N . HIS A 1 88 ? -5.445 14.669 16.198 1.00 64.38 88 HIS A N 1
ATOM 692 C CA . HIS A 1 88 ? -6.830 15.063 15.930 1.00 64.38 88 HIS A CA 1
ATOM 693 C C . HIS A 1 88 ? -7.237 14.961 14.451 1.00 64.38 88 HIS A C 1
ATOM 695 O O . HIS A 1 88 ? -8.339 15.381 14.107 1.00 64.38 88 HIS A O 1
ATOM 701 N N . ASN A 1 89 ? -6.385 14.428 13.566 1.00 77.31 89 ASN A N 1
ATOM 702 C CA . ASN A 1 89 ? -6.684 14.329 12.130 1.00 77.31 89 ASN A CA 1
ATOM 703 C C . ASN A 1 89 ? -7.033 12.898 11.688 1.00 77.31 89 ASN A C 1
ATOM 705 O O . ASN A 1 89 ? -6.517 12.401 10.688 1.00 77.31 89 ASN A O 1
ATOM 709 N N . SER A 1 90 ? -7.875 12.221 12.471 1.00 86.00 90 SER A N 1
ATOM 710 C CA . SER A 1 90 ? -8.373 10.892 12.124 1.00 86.00 90 SER A CA 1
ATOM 711 C C . SER A 1 90 ? -9.709 10.973 11.379 1.00 86.00 90 SER A C 1
ATOM 713 O O . SER A 1 90 ? -10.615 11.716 11.767 1.00 86.00 90 SER A O 1
ATOM 715 N N . GLN A 1 91 ? -9.842 10.205 10.299 1.00 94.62 91 GLN A N 1
ATOM 716 C CA . GLN A 1 91 ? -11.022 10.138 9.443 1.00 94.62 91 GLN A CA 1
ATOM 717 C C . GLN A 1 91 ? -11.468 8.685 9.255 1.00 94.62 91 GLN A C 1
ATOM 719 O O . GLN A 1 91 ? -10.673 7.821 8.897 1.00 94.62 91 GLN A O 1
ATOM 724 N N . LYS A 1 92 ? -12.775 8.424 9.379 1.00 96.81 92 LYS A N 1
ATOM 725 C CA . LYS A 1 92 ? -13.373 7.128 9.021 1.00 96.81 92 LYS A CA 1
ATOM 726 C C . LYS A 1 92 ? -13.796 7.105 7.555 1.00 96.81 92 LYS A C 1
ATOM 728 O O . LYS A 1 92 ? -14.498 8.004 7.091 1.00 96.81 92 LYS A O 1
ATOM 733 N N . LEU A 1 93 ? -13.397 6.060 6.838 1.00 97.06 93 LEU A N 1
ATOM 734 C CA . LEU A 1 93 ? -13.737 5.811 5.439 1.00 97.06 93 LEU A CA 1
ATOM 735 C C . LEU A 1 93 ? -14.471 4.476 5.319 1.00 97.06 93 LEU A C 1
ATOM 737 O O . LEU A 1 93 ? -13.977 3.460 5.800 1.00 97.06 93 LEU A O 1
ATOM 741 N N . ARG A 1 94 ? -15.639 4.479 4.670 1.00 98.06 94 ARG A N 1
ATOM 742 C CA . ARG A 1 94 ? -16.481 3.290 4.467 1.00 98.06 94 ARG A CA 1
ATOM 743 C C . ARG A 1 94 ? -16.112 2.567 3.173 1.00 98.06 94 ARG A C 1
ATOM 745 O O . ARG A 1 94 ? -15.937 3.228 2.153 1.00 98.06 94 ARG A O 1
ATOM 752 N N . TYR A 1 95 ? -16.052 1.238 3.221 1.00 97.25 95 TYR A N 1
ATOM 753 C CA . TYR A 1 95 ? -15.797 0.365 2.071 1.00 97.25 95 TYR A CA 1
ATOM 754 C C . TYR A 1 95 ? -16.469 -0.998 2.266 1.00 97.25 95 TYR A C 1
ATOM 756 O O . TYR A 1 95 ? -16.554 -1.481 3.392 1.00 97.25 95 TYR A O 1
ATOM 764 N N . ASP A 1 96 ? -16.871 -1.643 1.170 1.00 96.19 96 ASP A N 1
ATOM 765 C CA . ASP A 1 96 ? -17.494 -2.977 1.206 1.00 96.19 96 ASP A CA 1
ATOM 766 C C . ASP A 1 96 ? -16.500 -4.100 1.549 1.00 96.19 96 ASP A C 1
ATOM 768 O O . ASP A 1 96 ? -16.888 -5.172 2.006 1.00 96.19 96 ASP A O 1
ATOM 772 N N . ALA A 1 97 ? -15.206 -3.874 1.299 1.00 96.06 97 ALA A N 1
ATOM 773 C CA . ALA A 1 97 ? -14.139 -4.821 1.596 1.00 96.06 97 ALA A CA 1
ATOM 774 C C . ALA A 1 97 ? -12.810 -4.103 1.857 1.00 96.06 97 ALA A C 1
ATOM 776 O O . ALA A 1 97 ? -12.507 -3.075 1.247 1.00 96.06 97 ALA A O 1
ATOM 777 N N . VAL A 1 98 ? -11.980 -4.694 2.721 1.00 96.50 98 VAL A N 1
ATOM 778 C CA . VAL A 1 98 ? -10.626 -4.216 3.035 1.00 96.50 98 VAL A CA 1
ATOM 779 C C . VAL A 1 98 ? -9.617 -5.331 2.767 1.00 96.50 98 VAL A C 1
ATOM 781 O O . VAL A 1 98 ? -9.734 -6.432 3.300 1.00 96.50 98 VAL A O 1
ATOM 784 N N . VAL A 1 99 ? -8.601 -5.041 1.949 1.00 96.69 99 VAL A N 1
ATOM 785 C CA . VAL A 1 99 ? -7.490 -5.961 1.657 1.00 96.69 99 VAL A CA 1
ATOM 786 C C . VAL A 1 99 ? -6.216 -5.445 2.322 1.00 96.69 99 VAL A C 1
ATOM 788 O O . VAL A 1 99 ? -5.715 -4.378 1.972 1.00 96.69 99 VAL A O 1
A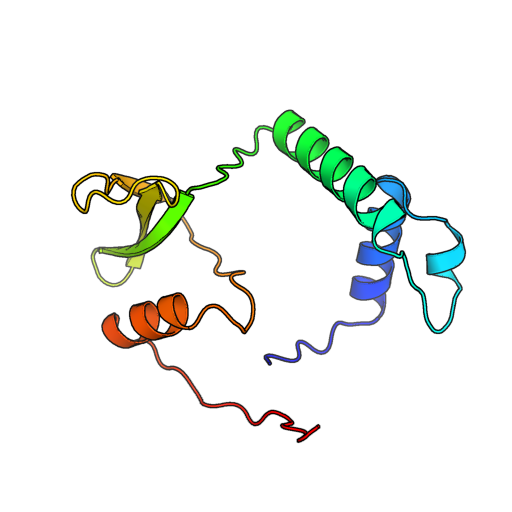TOM 791 N N . LEU A 1 100 ? -5.654 -6.216 3.256 1.00 94.88 100 LEU A N 1
ATOM 792 C CA . LEU A 1 100 ? -4.423 -5.850 3.962 1.00 94.88 100 LEU A CA 1
ATOM 793 C C . LEU A 1 100 ? -3.183 -6.362 3.215 1.00 94.88 100 LEU A C 1
ATOM 795 O O . LEU A 1 100 ? -2.788 -7.520 3.340 1.00 94.88 100 LEU A O 1
ATOM 799 N N . ALA A 1 101 ? -2.541 -5.471 2.457 1.00 95.75 101 ALA A N 1
ATOM 800 C CA . ALA A 1 101 ? -1.293 -5.722 1.725 1.00 95.75 101 ALA A CA 1
ATOM 801 C C . ALA A 1 101 ? -0.105 -4.923 2.309 1.00 95.75 101 ALA A C 1
ATOM 803 O O . ALA A 1 101 ? 0.716 -4.375 1.579 1.00 95.75 101 ALA A O 1
ATOM 804 N N . VAL A 1 102 ? -0.022 -4.849 3.642 1.00 93.62 102 VAL A N 1
ATOM 805 C CA . VAL A 1 102 ? 0.855 -3.934 4.409 1.00 93.62 102 VAL A CA 1
ATOM 806 C C . VAL A 1 102 ? 2.340 -4.332 4.471 1.00 93.62 102 VAL A C 1
ATOM 808 O O . VAL A 1 102 ? 3.175 -3.579 4.967 1.00 93.62 102 VAL A O 1
ATOM 811 N N . GLY A 1 103 ? 2.699 -5.508 3.950 1.00 92.69 103 GLY A N 1
ATOM 812 C CA . GLY A 1 103 ? 4.057 -6.050 4.048 1.00 92.69 103 GLY A CA 1
ATOM 813 C C . GLY A 1 103 ? 4.411 -6.552 5.456 1.00 92.69 103 GLY A C 1
ATOM 814 O O . GLY A 1 103 ? 3.681 -6.359 6.421 1.00 92.69 103 GLY A O 1
ATOM 815 N N . HIS A 1 104 ? 5.546 -7.244 5.585 1.00 90.81 104 HIS A N 1
ATOM 816 C CA . HIS A 1 104 ? 5.897 -7.952 6.827 1.00 90.81 104 HIS A CA 1
ATOM 817 C C . HIS A 1 104 ? 6.420 -7.043 7.952 1.00 90.81 104 HIS A C 1
ATOM 819 O O . HIS A 1 104 ? 6.554 -7.488 9.089 1.00 90.81 104 HIS A O 1
ATOM 825 N N . SER A 1 105 ? 6.787 -5.800 7.637 1.00 90.06 105 SER A N 1
ATOM 826 C CA . SER A 1 105 ? 7.378 -4.863 8.601 1.00 90.06 105 SER A CA 1
ATOM 827 C C . SER A 1 105 ? 6.339 -4.004 9.329 1.00 90.06 105 SER A C 1
ATOM 829 O O . SER A 1 105 ? 6.716 -3.284 10.252 1.00 90.06 105 SER A O 1
ATOM 831 N N . ALA A 1 106 ? 5.060 -4.076 8.944 1.00 92.44 106 ALA A N 1
ATOM 832 C CA . ALA A 1 106 ? 3.965 -3.274 9.495 1.00 92.44 106 ALA A CA 1
ATOM 833 C C . ALA A 1 106 ? 3.525 -3.772 10.885 1.00 92.44 106 ALA A C 1
ATOM 835 O O . ALA A 1 106 ? 2.459 -4.360 11.059 1.00 92.44 106 ALA A O 1
ATOM 836 N N . ARG A 1 107 ? 4.404 -3.606 11.881 1.00 92.25 107 ARG A N 1
ATOM 837 C CA . ARG A 1 107 ? 4.187 -4.066 13.265 1.00 92.25 107 ARG A CA 1
ATOM 838 C C . ARG A 1 107 ? 2.942 -3.456 13.903 1.00 92.25 107 ARG A C 1
ATOM 840 O O . ARG A 1 107 ? 2.226 -4.161 14.604 1.00 92.25 107 ARG A O 1
ATOM 847 N N . ASP A 1 108 ? 2.700 -2.184 13.629 1.00 92.69 108 ASP A N 1
ATOM 848 C CA . ASP A 1 108 ? 1.512 -1.438 14.038 1.00 92.69 108 ASP A CA 1
ATOM 849 C C . ASP A 1 108 ? 0.224 -2.061 13.485 1.00 92.69 108 ASP A C 1
ATOM 851 O O . ASP A 1 108 ? -0.714 -2.296 14.242 1.00 92.69 108 ASP A O 1
ATOM 855 N N . ALA A 1 109 ? 0.206 -2.453 12.208 1.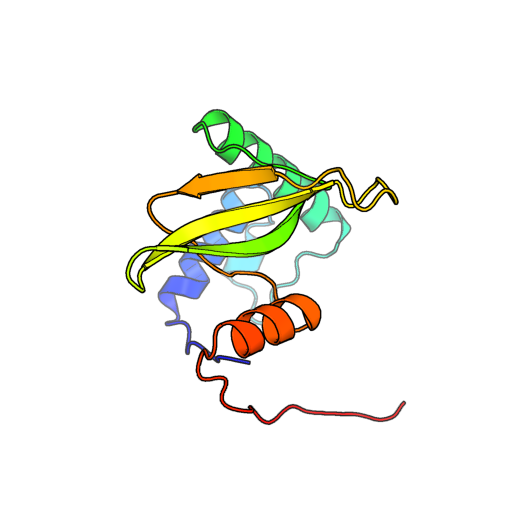00 94.06 109 ALA A N 1
ATOM 856 C CA . ALA A 1 109 ? -0.938 -3.151 11.626 1.00 94.06 109 ALA A CA 1
ATOM 857 C C . ALA A 1 109 ? -1.210 -4.498 12.321 1.00 94.06 109 ALA A C 1
ATOM 859 O O . ALA A 1 109 ? -2.361 -4.832 12.579 1.00 94.06 109 ALA A O 1
ATOM 860 N N . TYR A 1 110 ? -0.178 -5.271 12.680 1.00 93.94 110 TYR A N 1
ATOM 861 C CA . TYR A 1 110 ? -0.383 -6.515 13.438 1.00 93.94 110 TYR A CA 1
ATOM 862 C C . TYR A 1 110 ? -0.919 -6.258 14.852 1.00 93.94 110 TYR A C 1
ATOM 864 O O . TYR A 1 110 ? -1.761 -7.016 15.324 1.00 93.94 110 TYR A O 1
ATOM 872 N N . GLN A 1 111 ? -0.470 -5.190 15.518 1.00 94.31 111 GLN A N 1
ATOM 873 C CA . GLN A 1 111 ? -1.001 -4.790 16.825 1.00 94.31 111 GLN A CA 1
ATOM 874 C C . GLN A 1 111 ? -2.480 -4.396 16.741 1.00 94.31 111 GLN A C 1
ATOM 876 O O . GLN A 1 111 ? -3.264 -4.854 17.568 1.00 94.31 111 GLN A O 1
ATOM 881 N N . MET A 1 112 ? -2.866 -3.636 15.711 1.00 95.38 112 MET A N 1
ATOM 882 C CA . MET A 1 112 ? -4.264 -3.308 15.411 1.00 95.38 112 MET A CA 1
ATOM 883 C C . MET A 1 112 ? -5.104 -4.580 15.199 1.00 95.38 112 MET A C 1
ATOM 885 O O . MET A 1 112 ? -6.182 -4.723 15.763 1.00 95.38 112 MET A O 1
ATOM 889 N N . LEU A 1 113 ? -4.614 -5.567 14.443 1.00 94.62 113 LEU A N 1
ATOM 890 C CA . LEU A 1 113 ? -5.360 -6.821 14.251 1.00 94.62 113 LEU A CA 1
ATOM 891 C C . LEU A 1 113 ? -5.545 -7.598 15.566 1.00 94.62 113 LEU A C 1
ATOM 893 O O . LEU A 1 113 ? -6.626 -8.133 15.811 1.00 94.62 113 LEU A O 1
ATOM 897 N N . LEU A 1 114 ? -4.528 -7.622 16.437 1.00 94.06 114 LEU A N 1
ATOM 898 C CA . LEU A 1 114 ? -4.640 -8.241 17.764 1.00 94.06 114 LEU A CA 1
ATOM 899 C C . LEU A 1 114 ? -5.658 -7.525 18.655 1.00 94.06 114 LEU A C 1
ATOM 901 O O . LEU A 1 114 ? -6.390 -8.200 19.376 1.00 94.06 114 LEU A O 1
ATOM 905 N N . SER A 1 115 ? -5.745 -6.189 18.608 1.00 94.75 115 SER A N 1
ATOM 906 C CA . SER A 1 115 ? -6.753 -5.452 19.388 1.00 94.75 115 SER A CA 1
ATOM 907 C C . SER A 1 115 ? -8.182 -5.722 18.916 1.00 94.75 115 SER A C 1
ATOM 909 O O . SER A 1 115 ? -9.110 -5.632 19.715 1.00 94.75 115 SER A O 1
ATOM 911 N N . HIS A 1 116 ? -8.357 -6.131 17.656 1.00 93.69 116 HIS A N 1
ATOM 912 C CA . HIS A 1 116 ? -9.623 -6.644 17.113 1.00 93.69 116 HIS A CA 1
ATOM 913 C C . HIS A 1 116 ? -9.865 -8.134 17.397 1.00 93.69 116 HIS A C 1
ATOM 915 O O . HIS A 1 116 ? -10.788 -8.721 16.837 1.00 93.69 116 HIS A O 1
ATOM 921 N N . ASN A 1 117 ? -9.066 -8.762 18.269 1.00 91.38 117 ASN A N 1
ATOM 922 C CA . ASN A 1 117 ? -9.127 -10.194 18.586 1.00 91.38 117 ASN A CA 1
ATOM 923 C C . ASN A 1 117 ? -9.029 -11.101 17.345 1.00 91.38 117 ASN A C 1
ATOM 925 O O . ASN A 1 117 ? -9.602 -12.190 17.323 1.00 91.38 117 ASN A O 1
ATOM 929 N N . MET A 1 118 ? -8.318 -10.664 16.299 1.00 90.62 118 MET A N 1
ATOM 930 C CA . MET A 1 118 ? -8.048 -11.521 15.150 1.00 90.62 118 MET A CA 1
ATOM 931 C C . MET A 1 118 ? -6.955 -12.537 15.478 1.00 90.62 118 MET A C 1
ATOM 933 O O . MET A 1 118 ? -5.908 -12.193 16.031 1.00 90.62 118 MET A O 1
ATOM 937 N N . ASP A 1 119 ? -7.170 -13.781 15.056 1.00 91.44 119 ASP A N 1
ATOM 938 C CA . ASP A 1 119 ? -6.198 -14.853 15.227 1.00 91.44 119 ASP A CA 1
ATOM 939 C C . ASP A 1 119 ? -4.945 -14.598 14.378 1.00 91.44 119 ASP A C 1
ATOM 941 O O . ASP A 1 119 ? -4.948 -14.722 13.149 1.00 91.44 119 ASP A O 1
ATOM 945 N N . LEU A 1 120 ? -3.837 -14.277 15.047 1.00 90.31 120 LEU A N 1
ATOM 946 C CA . LEU A 1 120 ? -2.517 -14.207 14.432 1.00 90.31 120 LEU A CA 1
ATOM 947 C C . LEU A 1 120 ? -1.682 -15.411 14.854 1.00 90.31 120 LEU A C 1
ATOM 949 O O . LEU A 1 120 ? -1.347 -15.585 16.024 1.00 90.31 120 LEU A O 1
ATOM 953 N N . VAL A 1 121 ? -1.288 -16.219 13.872 1.00 91.19 121 VAL A N 1
ATOM 954 C CA . VAL A 1 121 ? -0.419 -17.377 14.097 1.00 91.19 121 VAL A CA 1
ATOM 955 C C . VAL A 1 121 ? 1.036 -16.981 13.829 1.00 91.19 121 VAL A C 1
ATOM 957 O O . VAL A 1 121 ? 1.347 -16.537 12.715 1.00 91.19 121 VAL A O 1
ATOM 960 N N . PRO A 1 122 ? 1.950 -17.145 14.807 1.00 87.56 122 PRO A N 1
ATOM 961 C CA . PRO A 1 122 ? 3.371 -16.912 14.600 1.00 87.56 122 PRO A CA 1
ATOM 962 C C . PRO A 1 122 ? 3.909 -17.748 13.443 1.00 87.56 122 PRO A C 1
ATOM 964 O O . PRO A 1 122 ? 3.543 -18.908 13.257 1.00 87.56 122 PRO A O 1
ATOM 967 N N . LYS A 1 123 ? 4.819 -17.159 12.670 1.00 85.12 123 LYS A N 1
ATOM 968 C CA . LYS A 1 123 ? 5.527 -17.867 11.610 1.00 85.12 123 LYS A CA 1
ATOM 969 C C . LYS A 1 123 ? 7.025 -17.676 11.757 1.00 85.12 123 LYS A C 1
ATOM 971 O O . LYS A 1 123 ? 7.493 -16.539 11.773 1.00 85.12 123 LYS A O 1
ATOM 976 N N . ASP A 1 124 ? 7.742 -18.793 11.747 1.00 87.44 124 ASP A N 1
ATOM 977 C CA . ASP A 1 124 ? 9.199 -18.825 11.763 1.00 87.44 124 ASP A CA 1
ATOM 978 C C . ASP A 1 124 ? 9.801 -17.975 10.636 1.00 87.44 124 ASP A C 1
ATOM 980 O O . ASP A 1 124 ? 9.279 -17.901 9.512 1.00 87.44 124 ASP A O 1
ATOM 984 N N . PHE A 1 125 ? 10.919 -17.324 10.953 1.00 86.44 125 PHE A N 1
ATOM 985 C CA . PHE A 1 125 ? 11.680 -16.482 10.041 1.00 86.44 125 PHE A CA 1
ATOM 986 C C . PHE A 1 125 ? 13.180 -16.613 10.313 1.00 86.44 125 PHE A C 1
ATOM 988 O O . PHE A 1 125 ? 13.599 -16.961 11.414 1.00 86.44 125 PHE A O 1
ATOM 995 N N . ALA A 1 126 ? 13.991 -16.341 9.291 1.00 84.19 126 ALA A N 1
ATOM 996 C CA . ALA A 1 126 ? 15.441 -16.351 9.420 1.00 84.19 126 ALA A CA 1
ATOM 997 C C . ALA A 1 126 ? 15.936 -15.033 10.034 1.00 84.19 126 ALA A C 1
ATOM 999 O O . ALA A 1 126 ? 15.525 -13.953 9.607 1.00 84.19 126 ALA A O 1
ATOM 1000 N N . VAL A 1 127 ? 16.853 -15.135 10.994 1.00 82.38 127 VAL A N 1
ATOM 1001 C CA . VAL A 1 127 ? 17.613 -14.012 11.554 1.00 82.38 127 VAL A CA 1
ATOM 1002 C C . VAL A 1 127 ? 19.087 -14.313 11.328 1.00 82.38 127 VAL A C 1
ATOM 1004 O O . VAL A 1 127 ? 19.561 -15.373 11.727 1.00 82.38 127 VAL A O 1
ATOM 1007 N N . SER A 1 128 ? 19.810 -13.402 10.684 1.00 76.44 128 SER A N 1
ATOM 1008 C CA . SER A 1 128 ? 21.268 -13.464 10.576 1.00 76.44 128 SER A CA 1
ATOM 1009 C C . SER A 1 128 ? 21.872 -12.287 11.332 1.00 76.44 128 SER A C 1
ATOM 1011 O O . SER A 1 128 ? 21.436 -11.151 11.143 1.00 76.44 128 SER A O 1
ATOM 1013 N N . SER A 1 129 ? 22.870 -12.543 12.171 1.00 76.12 129 SER A N 1
ATOM 1014 C CA . SER A 1 129 ? 23.766 -11.493 12.658 1.00 76.12 129 SER A CA 1
ATOM 1015 C C . SER A 1 129 ? 24.666 -11.009 11.516 1.00 76.12 129 SER A C 1
ATOM 1017 O O . SER A 1 129 ? 24.989 -11.794 10.622 1.00 76.12 129 SER A O 1
ATOM 1019 N N . LEU A 1 130 ? 25.035 -9.725 11.546 1.00 56.59 130 LEU A N 1
ATOM 1020 C CA . LEU A 1 130 ? 26.136 -9.187 10.739 1.00 56.59 130 LEU A CA 1
ATOM 1021 C C . LEU A 1 130 ? 27.475 -9.792 11.174 1.00 56.59 130 LEU A C 1
ATOM 1023 O O . LEU A 1 130 ? 27.604 -10.097 12.384 1.00 56.59 130 LEU A O 1
#

Sequence (130 aa):
MLQVQTQAWKKYEVMKTLVHFGAPESILVDGKPHLGTDRLIPLLRNFRQHLESLGVTIRFGTKVDDLVVEDANVVGVEVSDSREKSEHNSQKLRYDAVVLAVGHSARDAYQMLLSHNMDLVPKDFAVSSL